Protein AF-A0A1R4HYR1-F1 (afdb_monomer_lite)

InterPro domains:
  IPR002577 Helix-turn-helix, HxlR type [PF01638] (3-36)
  IPR002577 Helix-turn-helix, HxlR type [PS51118] (1-39)
  IPR036388 Winged helix-like DNA-binding domain superfamily [G3DSA:1.10.10.10] (1-43)
  IPR036390 Winged helix DNA-binding domain superfamily [SSF46785] (3-37)

Secondary structure (DSSP, 8-state):
----PPPPPP----HHHHTTHHHHHHHHHHHHHHHHHHHHH--

Foldseek 3Di:
DDPCDPDDDDDDADPVRVVCVVVVVVVVVVVVVVVVVVVVVVD

Structure (mmCIF, N/CA/C/O backbone):
data_AF-A0A1R4HYR1-F1
#
_entry.id   AF-A0A1R4HYR1-F1
#
loop_
_atom_site.group_PDB
_atom_site.id
_atom_site.type_symbol
_atom_site.label_atom_id
_atom_site.label_alt_id
_atom_site.label_comp_id
_atom_site.label_asym_id
_atom_site.label_entity_id
_atom_site.label_seq_id
_atom_site.pdbx_PDB_ins_code
_atom_site.Cartn_x
_atom_site.Cartn_y
_atom_site.Cartn_z
_atom_site.occupancy
_atom_site.B_iso_or_equiv
_atom_site.auth_seq_id
_atom_site.auth_comp_id
_atom_site.auth_asym_id
_atom_site.auth_atom_id
_atom_site.pdbx_PDB_model_num
ATOM 1 N N . MET A 1 1 ? 32.593 20.237 -22.221 1.00 48.41 1 MET A N 1
ATOM 2 C CA . MET A 1 1 ? 31.792 19.839 -21.045 1.00 48.41 1 MET A CA 1
ATOM 3 C C . MET A 1 1 ? 30.637 19.004 -21.555 1.00 48.41 1 MET A C 1
ATOM 5 O O . MET A 1 1 ? 29.857 19.521 -22.344 1.00 48.41 1 MET A O 1
ATOM 9 N N . PHE A 1 2 ? 30.570 17.726 -21.189 1.00 54.50 2 PHE A N 1
ATOM 10 C CA . PHE A 1 2 ? 29.397 16.904 -21.469 1.00 54.50 2 PHE A CA 1
ATOM 11 C C . PHE A 1 2 ? 28.390 17.176 -20.356 1.00 54.50 2 PHE A C 1
ATOM 13 O O . PHE A 1 2 ? 28.677 16.916 -19.190 1.00 54.50 2 PHE A O 1
ATOM 20 N N . ALA A 1 3 ? 27.253 17.775 -20.698 1.00 63.59 3 ALA A N 1
ATOM 21 C CA . ALA A 1 3 ? 26.118 17.839 -19.792 1.00 63.59 3 ALA A CA 1
ATOM 22 C C . ALA A 1 3 ? 25.493 16.440 -19.749 1.00 63.59 3 ALA A C 1
ATOM 24 O O . ALA A 1 3 ? 24.543 16.149 -20.471 1.00 63.59 3 ALA A O 1
ATOM 25 N N . GLU A 1 4 ? 26.091 15.544 -18.967 1.00 62.72 4 GLU A N 1
ATOM 26 C CA . GLU A 1 4 ? 25.514 14.235 -18.686 1.00 62.72 4 GLU A CA 1
ATOM 27 C C . GLU A 1 4 ? 24.337 14.458 -17.731 1.00 62.72 4 GLU A C 1
ATOM 29 O O . GLU A 1 4 ? 24.486 14.547 -16.513 1.00 62.72 4 GLU A O 1
ATOM 34 N N . VAL A 1 5 ? 23.147 14.659 -18.298 1.00 68.56 5 VAL A N 1
ATOM 35 C CA . VAL A 1 5 ? 21.910 14.580 -17.522 1.00 68.56 5 VAL A CA 1
ATOM 36 C C . VAL A 1 5 ? 21.769 13.112 -17.121 1.00 68.56 5 VAL A C 1
ATOM 38 O O . VAL A 1 5 ? 21.745 12.267 -18.020 1.00 68.56 5 VAL A O 1
ATOM 41 N N . PRO A 1 6 ? 21.690 12.774 -15.819 1.00 75.75 6 PRO A N 1
ATOM 42 C CA . PRO A 1 6 ? 21.471 11.392 -15.429 1.00 75.75 6 PRO A CA 1
ATOM 43 C C . PRO A 1 6 ? 20.164 10.928 -16.085 1.00 75.75 6 PRO A C 1
ATOM 45 O O . PRO A 1 6 ? 19.160 11.650 -15.999 1.00 75.75 6 PRO A O 1
ATOM 48 N N . PRO A 1 7 ? 20.164 9.786 -16.795 1.00 79.00 7 PRO A N 1
ATOM 49 C CA . PRO A 1 7 ? 18.971 9.310 -17.476 1.00 79.00 7 PRO A CA 1
ATOM 50 C C . PRO A 1 7 ? 17.845 9.190 -16.449 1.00 79.00 7 PRO A C 1
ATOM 52 O O . PRO A 1 7 ? 18.015 8.581 -15.392 1.00 79.00 7 PRO A O 1
ATOM 55 N N . ARG A 1 8 ? 16.702 9.825 -16.731 1.00 82.50 8 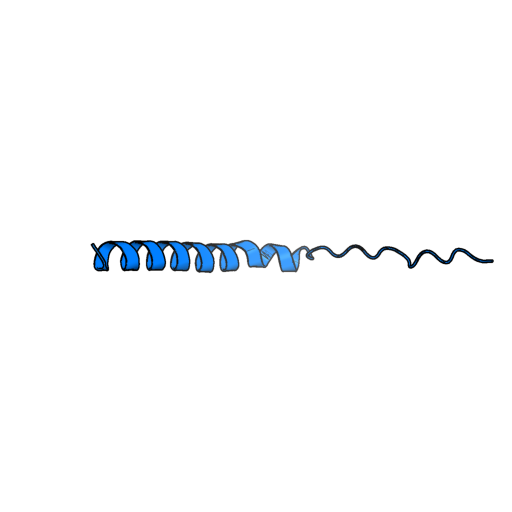ARG A N 1
ATOM 56 C CA . ARG A 1 8 ? 15.526 9.701 -15.869 1.00 82.50 8 ARG A CA 1
ATOM 57 C C . ARG A 1 8 ? 15.012 8.276 -15.988 1.00 82.50 8 ARG A C 1
ATOM 59 O O . ARG A 1 8 ? 14.737 7.814 -17.091 1.00 82.50 8 ARG A O 1
ATOM 66 N N . VAL A 1 9 ? 14.898 7.602 -14.853 1.00 88.56 9 VAL A N 1
ATOM 67 C CA . VAL A 1 9 ? 14.323 6.263 -14.779 1.00 88.56 9 VAL A CA 1
ATOM 68 C C . VAL A 1 9 ? 12.918 6.395 -14.219 1.00 88.56 9 VAL A C 1
ATOM 70 O O . VAL A 1 9 ? 12.728 6.951 -13.137 1.00 88.56 9 VAL A O 1
ATOM 73 N N . GLU A 1 10 ? 11.942 5.901 -14.967 1.00 89.50 10 GLU A N 1
ATOM 74 C CA . GLU A 1 10 ? 10.556 5.819 -14.527 1.00 89.50 10 GLU A CA 1
ATOM 75 C C . GLU A 1 10 ? 10.277 4.416 -13.996 1.00 89.50 10 GLU A C 1
ATOM 77 O O . GLU A 1 10 ? 10.650 3.415 -14.610 1.00 89.50 10 GLU A O 1
ATOM 82 N N . TYR A 1 11 ? 9.609 4.351 -12.848 1.00 91.94 11 TYR A N 1
ATOM 83 C CA . TYR A 1 11 ? 9.151 3.104 -12.254 1.00 91.94 11 TYR A CA 1
ATOM 84 C C . TYR A 1 11 ? 7.632 3.057 -12.301 1.00 91.94 11 TYR A C 1
ATOM 86 O O . TYR A 1 11 ? 6.954 4.045 -12.018 1.00 91.94 11 TYR A O 1
ATOM 94 N N . SER A 1 12 ? 7.101 1.887 -12.629 1.00 94.19 12 SER A N 1
ATOM 95 C CA . SER A 1 12 ? 5.673 1.598 -12.595 1.00 94.19 12 SER A CA 1
ATOM 96 C C . SER A 1 12 ? 5.442 0.218 -11.991 1.00 94.19 12 SER A C 1
ATOM 98 O O . SER A 1 12 ? 6.356 -0.607 -11.910 1.00 94.19 12 SER A O 1
ATOM 100 N N . LEU A 1 13 ? 4.217 -0.023 -11.526 1.00 97.31 13 LEU A N 1
ATOM 101 C CA . LEU A 1 13 ? 3.814 -1.362 -11.120 1.00 97.31 13 LEU A CA 1
ATOM 102 C C . LEU A 1 13 ? 3.719 -2.263 -12.350 1.00 97.31 13 LEU A C 1
ATOM 104 O O . LEU A 1 13 ? 3.273 -1.848 -13.418 1.00 97.31 13 LEU A O 1
ATOM 108 N N . THR A 1 14 ? 4.111 -3.521 -12.177 1.00 97.81 14 THR A N 1
ATOM 109 C CA . THR A 1 14 ? 3.839 -4.559 -13.170 1.00 97.81 14 THR A CA 1
ATOM 110 C C . THR A 1 14 ? 2.353 -4.912 -13.158 1.00 97.81 14 THR A C 1
ATOM 112 O O . THR A 1 14 ? 1.660 -4.659 -12.172 1.00 97.81 14 THR A O 1
ATOM 115 N N . GLU A 1 15 ? 1.860 -5.560 -14.214 1.00 97.94 15 GLU A N 1
ATOM 116 C CA . GLU A 1 15 ? 0.488 -6.0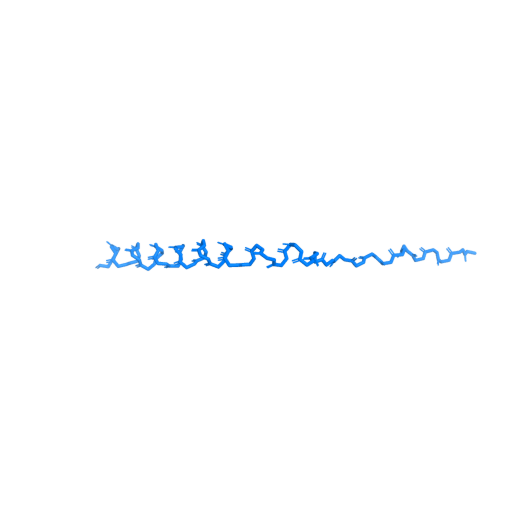94 -14.250 1.00 97.94 15 GLU A CA 1
ATOM 117 C C . GLU A 1 15 ? 0.198 -6.981 -13.033 1.00 97.94 15 GLU A C 1
ATOM 119 O O . GLU A 1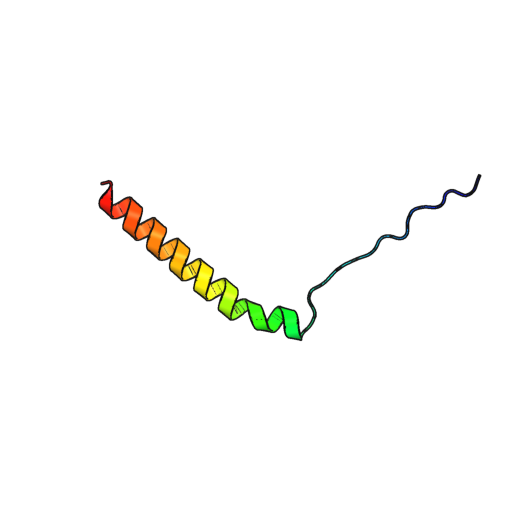 15 ? -0.818 -6.805 -12.365 1.00 97.94 15 GLU A O 1
ATOM 124 N N . LEU A 1 16 ? 1.146 -7.857 -12.673 1.00 98.12 16 LEU A N 1
ATOM 125 C CA . LEU A 1 16 ? 1.071 -8.657 -11.451 1.00 98.12 16 LEU A CA 1
ATOM 126 C C . LEU A 1 16 ? 1.025 -7.775 -10.194 1.00 98.12 16 LEU A C 1
ATOM 128 O O . LEU A 1 16 ? 0.223 -8.029 -9.302 1.00 98.12 16 LEU A O 1
ATOM 132 N N . GLY A 1 17 ? 1.840 -6.720 -10.120 1.00 97.94 17 GLY A N 1
ATOM 133 C CA . GLY A 1 17 ? 1.827 -5.770 -9.006 1.00 97.94 17 GLY A CA 1
ATOM 134 C C . GLY A 1 17 ? 0.473 -5.081 -8.818 1.00 97.94 17 GLY A C 1
ATOM 135 O O . GLY A 1 17 ? 0.013 -4.934 -7.686 1.00 97.94 17 GLY A O 1
ATOM 136 N N . PHE A 1 18 ? -0.217 -4.734 -9.907 1.00 98.12 18 PHE A N 1
ATOM 137 C CA . PHE A 1 18 ? -1.568 -4.170 -9.838 1.00 98.12 18 PHE A CA 1
ATOM 138 C C . PHE A 1 18 ? -2.596 -5.150 -9.263 1.00 98.12 18 PHE A C 1
ATOM 140 O O . PHE A 1 18 ? -3.528 -4.714 -8.582 1.00 98.12 18 PHE A O 1
ATOM 147 N N . THR A 1 19 ? -2.409 -6.464 -9.440 1.00 97.88 19 THR A N 1
ATOM 148 C CA . THR A 1 19 ? -3.312 -7.471 -8.850 1.00 97.88 19 THR A CA 1
ATOM 149 C C . THR A 1 19 ? -3.311 -7.480 -7.318 1.00 97.88 19 THR A C 1
ATOM 151 O O . THR A 1 19 ? -4.235 -8.028 -6.723 1.00 97.88 19 THR A O 1
ATOM 154 N N . LEU A 1 20 ? -2.338 -6.832 -6.662 1.00 98.25 20 LEU A N 1
ATOM 155 C CA . LEU A 1 20 ? -2.301 -6.691 -5.202 1.00 98.25 20 LEU A CA 1
ATOM 156 C C . LEU A 1 20 ? -3.246 -5.596 -4.672 1.00 98.25 20 LEU A C 1
ATOM 158 O O . LEU A 1 20 ? -3.551 -5.574 -3.479 1.00 98.25 20 LEU A O 1
ATOM 162 N N . SER A 1 21 ? -3.740 -4.698 -5.534 1.00 98.00 21 SER A N 1
ATOM 163 C CA . SER A 1 21 ? -4.596 -3.571 -5.132 1.00 98.00 21 SER A CA 1
ATOM 164 C C . SER A 1 21 ? -5.795 -3.968 -4.250 1.00 98.00 21 SER A C 1
ATOM 166 O O . SER A 1 21 ? -5.983 -3.310 -3.226 1.00 98.00 21 SER A O 1
ATOM 168 N N . PRO A 1 22 ? -6.554 -5.049 -4.530 1.00 98.38 22 PRO A N 1
ATOM 169 C CA . PRO A 1 22 ? -7.660 -5.474 -3.670 1.00 98.38 22 PRO A CA 1
ATOM 170 C C . PRO A 1 22 ? -7.239 -5.794 -2.229 1.00 98.38 22 PRO A C 1
ATOM 172 O O . PRO A 1 22 ? -7.968 -5.474 -1.295 1.00 98.38 22 PRO A O 1
ATOM 175 N N . VAL A 1 23 ? -6.052 -6.377 -2.027 1.00 98.44 23 VAL A N 1
ATOM 176 C CA . VAL A 1 23 ? -5.533 -6.701 -0.686 1.00 98.44 23 VAL A CA 1
ATOM 177 C C . VAL A 1 23 ? -5.174 -5.425 0.071 1.00 98.44 23 VAL A C 1
ATOM 179 O O . VAL A 1 23 ? -5.516 -5.281 1.244 1.00 98.44 23 VAL A O 1
ATOM 182 N N . LEU A 1 24 ? -4.518 -4.475 -0.605 1.00 98.44 24 LEU A N 1
ATOM 183 C CA . LEU A 1 24 ? -4.198 -3.168 -0.025 1.00 98.44 24 LEU A CA 1
ATOM 184 C C . LEU A 1 24 ? -5.472 -2.401 0.360 1.00 98.44 24 LEU A C 1
ATOM 186 O O . LEU A 1 24 ? -5.521 -1.801 1.433 1.00 98.44 24 LEU A O 1
ATOM 190 N N . ASN A 1 25 ? -6.510 -2.467 -0.477 1.00 98.56 25 ASN A N 1
ATOM 191 C CA . ASN A 1 25 ? -7.800 -1.839 -0.201 1.00 98.56 25 ASN A CA 1
ATOM 192 C C . ASN A 1 25 ? -8.484 -2.470 1.019 1.00 98.56 25 ASN A C 1
ATOM 194 O O . ASN A 1 25 ? -8.917 -1.740 1.903 1.00 98.56 25 ASN A O 1
ATOM 198 N N . ALA A 1 26 ? -8.491 -3.801 1.131 1.00 98.56 26 ALA A N 1
ATOM 199 C CA . ALA A 1 26 ? -9.062 -4.486 2.291 1.00 98.56 26 ALA A CA 1
ATOM 200 C C . ALA A 1 26 ? -8.355 -4.108 3.607 1.00 98.56 26 ALA A C 1
ATOM 202 O O . ALA A 1 26 ? -9.006 -3.887 4.629 1.00 98.56 26 ALA A O 1
ATOM 203 N N . MET A 1 27 ? -7.022 -3.982 3.591 1.00 98.62 27 MET A N 1
ATOM 204 C CA . MET A 1 27 ? -6.273 -3.518 4.767 1.00 98.62 27 MET A CA 1
ATOM 205 C C . MET A 1 27 ? -6.621 -2.075 5.138 1.00 98.62 27 MET A C 1
ATOM 207 O O . MET A 1 27 ? -6.740 -1.760 6.322 1.00 98.62 27 MET A O 1
ATOM 211 N N . LYS A 1 28 ? -6.804 -1.207 4.136 1.00 98.38 28 LYS A N 1
ATOM 212 C CA . LYS A 1 28 ? -7.246 0.172 4.350 1.00 98.38 28 LYS A CA 1
ATOM 213 C C . LYS A 1 28 ? -8.640 0.222 4.978 1.00 98.38 28 LYS A C 1
ATOM 215 O O . LYS A 1 28 ? -8.802 0.871 6.002 1.00 98.38 28 LYS A O 1
ATOM 220 N N . GLU A 1 29 ? -9.613 -0.484 4.409 1.00 98.56 29 GLU A N 1
ATOM 221 C CA . GLU A 1 29 ? -10.999 -0.512 4.903 1.00 98.56 29 GLU A CA 1
ATOM 222 C C . GLU A 1 29 ? -11.084 -0.989 6.356 1.00 98.56 29 GLU A C 1
ATOM 224 O O . GLU A 1 29 ? -11.808 -0.414 7.174 1.00 98.56 29 GLU A O 1
ATOM 229 N N . TRP A 1 30 ? -10.303 -2.016 6.699 1.00 98.19 30 TRP A N 1
ATOM 230 C CA . TRP A 1 30 ? -10.186 -2.470 8.079 1.00 98.19 30 TRP A CA 1
ATOM 231 C C . TRP A 1 30 ? -9.612 -1.378 8.992 1.00 98.19 30 TRP A C 1
ATOM 233 O O . TRP A 1 30 ? -10.166 -1.127 10.062 1.00 98.19 30 TRP A O 1
ATOM 243 N N . GLY A 1 31 ? -8.534 -0.710 8.569 1.00 98.12 31 GLY A N 1
ATOM 244 C CA . GLY A 1 31 ? -7.904 0.365 9.337 1.00 98.12 31 GLY A CA 1
ATOM 245 C C . GLY A 1 31 ? -8.843 1.549 9.569 1.00 98.12 31 GLY A C 1
ATOM 246 O O . GLY A 1 31 ? -8.956 2.030 10.695 1.00 98.12 31 GLY A O 1
ATOM 247 N N . ASP A 1 32 ? -9.573 1.960 8.534 1.00 98.19 32 ASP A N 1
ATOM 248 C CA . ASP A 1 32 ? -10.566 3.034 8.609 1.00 98.19 32 ASP A CA 1
ATOM 249 C C . ASP A 1 32 ? -11.702 2.663 9.585 1.00 98.19 32 ASP A C 1
ATOM 251 O O . ASP A 1 32 ? -12.089 3.467 10.437 1.00 98.19 32 ASP A O 1
ATOM 255 N N . SER A 1 33 ? -12.175 1.412 9.537 1.00 97.94 33 SER A N 1
ATOM 256 C CA . SER A 1 33 ? -13.195 0.897 10.465 1.00 97.94 33 SER A CA 1
ATOM 257 C C . SER A 1 33 ? -12.700 0.861 11.912 1.00 97.94 33 SER A C 1
ATOM 259 O O . SER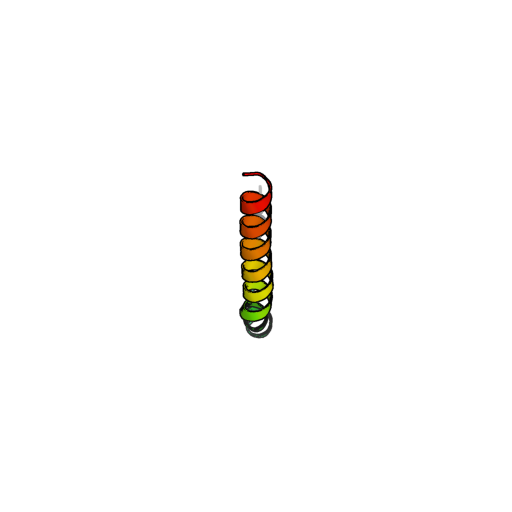 A 1 33 ? -13.436 1.207 12.837 1.00 97.94 33 SER A O 1
ATOM 261 N N . TYR A 1 34 ? -11.446 0.459 12.122 1.00 97.69 34 TYR A N 1
ATOM 262 C CA . TYR A 1 34 ? -10.831 0.429 13.446 1.00 97.69 34 TYR A CA 1
ATOM 263 C C . TYR A 1 34 ? -10.686 1.836 14.038 1.00 97.69 34 TYR A C 1
ATOM 265 O O . TYR A 1 34 ? -11.014 2.042 15.206 1.00 97.69 34 TYR A O 1
ATOM 273 N N . LEU A 1 35 ? -10.245 2.811 13.237 1.00 97.25 35 LEU A N 1
ATOM 274 C CA . LEU A 1 35 ? -10.133 4.205 13.671 1.00 97.25 35 LEU A CA 1
ATOM 275 C C . LEU A 1 35 ? -11.496 4.789 14.054 1.00 97.25 35 LEU A C 1
ATOM 277 O O . LEU A 1 35 ? -11.599 5.419 15.104 1.00 97.25 35 LEU A O 1
ATOM 281 N N . SER A 1 36 ? -12.536 4.529 13.255 1.00 96.00 36 SER A N 1
ATOM 282 C CA . SER A 1 36 ? -13.915 4.918 13.586 1.00 96.00 36 SER A CA 1
ATOM 283 C C . SER A 1 36 ? -14.358 4.314 14.918 1.00 96.00 36 SER A C 1
ATOM 285 O O . SER A 1 36 ? -14.819 5.031 15.799 1.00 96.00 36 SER A O 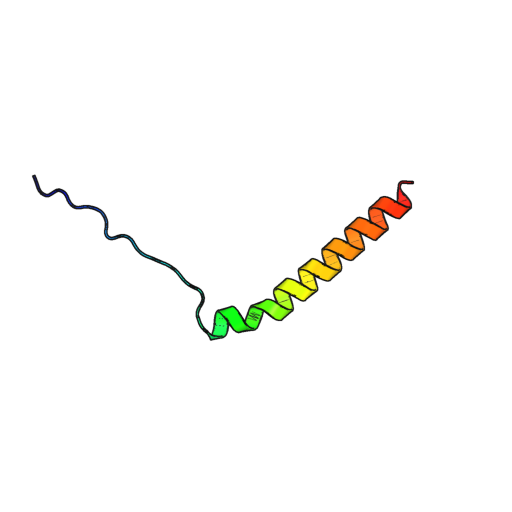1
ATOM 287 N N . TRP A 1 37 ? -14.160 3.006 15.099 1.00 95.62 37 TRP A N 1
ATOM 288 C CA . TRP A 1 37 ? -14.502 2.323 16.347 1.00 95.62 37 TRP A CA 1
ATOM 289 C C . TRP A 1 37 ? -13.744 2.884 17.557 1.00 95.62 37 TRP A C 1
ATOM 291 O O . TRP A 1 37 ? -14.291 2.937 18.657 1.00 95.62 37 TRP A O 1
ATOM 301 N N . GLN A 1 38 ? -12.485 3.291 17.377 1.00 91.62 38 GLN A N 1
ATOM 302 C CA . GLN A 1 38 ? -11.693 3.877 18.453 1.00 91.62 38 GLN A CA 1
ATOM 303 C C . GLN A 1 38 ? -12.212 5.269 18.841 1.00 91.62 38 GLN A C 1
ATOM 305 O O . GLN A 1 38 ? -12.315 5.554 20.031 1.00 91.62 38 GLN A O 1
ATOM 310 N N . GLN A 1 39 ? -12.589 6.102 17.867 1.00 84.25 39 GLN A N 1
ATOM 311 C CA . GLN A 1 39 ? -13.168 7.429 18.115 1.00 84.25 39 GLN A CA 1
ATOM 312 C C . GLN A 1 39 ? -14.495 7.342 18.879 1.00 84.25 39 GL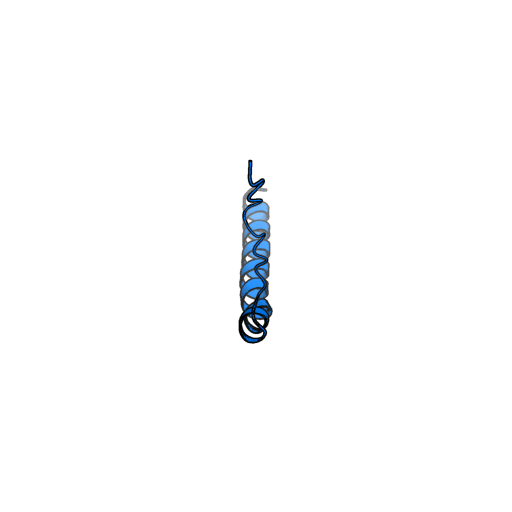N A C 1
ATOM 314 O O . GLN A 1 39 ? -14.690 8.078 19.843 1.00 84.25 39 GLN A O 1
ATOM 319 N N . ASP A 1 40 ? -15.356 6.383 18.527 1.00 83.19 40 ASP A N 1
ATOM 320 C CA . ASP A 1 40 ? -16.635 6.151 19.215 1.00 83.19 40 ASP A CA 1
ATOM 321 C C . ASP A 1 40 ? -16.464 5.710 20.680 1.00 83.19 40 ASP A C 1
ATOM 323 O O . ASP A 1 40 ? -17.378 5.862 21.486 1.00 83.19 40 ASP A O 1
ATOM 327 N N . LYS A 1 41 ? -15.305 5.145 21.045 1.00 76.56 41 LYS A N 1
ATOM 328 C CA . LYS A 1 41 ? -14.998 4.744 22.427 1.00 76.56 41 LYS A CA 1
ATOM 329 C C . LYS A 1 41 ? -14.463 5.866 23.308 1.00 76.56 41 LYS A C 1
ATOM 331 O O . LYS A 1 41 ? -14.465 5.710 24.529 1.00 76.56 41 LYS A O 1
ATOM 336 N N . GLU A 1 42 ? -13.952 6.933 22.709 1.00 65.88 42 GLU A N 1
ATOM 337 C CA . GLU A 1 42 ? -13.384 8.085 23.420 1.00 65.88 42 GLU A CA 1
ATOM 338 C C . GLU A 1 42 ? -14.414 9.217 23.623 1.00 65.88 42 GLU A C 1
ATOM 340 O O . GLU A 1 42 ? -14.092 10.228 24.252 1.00 65.88 42 GLU A O 1
ATOM 345 N N . GLN A 1 43 ? -15.644 9.033 23.123 1.00 51.69 43 GLN A N 1
ATOM 346 C CA . GLN A 1 43 ? -16.797 9.935 23.239 1.00 51.69 43 GLN A CA 1
ATOM 347 C C . GLN A 1 43 ? -17.723 9.532 24.397 1.00 51.69 43 GLN A C 1
ATOM 349 O O . GLN A 1 43 ? -18.215 10.457 25.083 1.00 51.69 43 GLN A O 1
#

Radius of gyration: 20.79 Å; chains: 1; bounding box: 49×28×45 Å

Organism: NCBI:txid2742612

Sequence (43 aa):
MFAEVPPRVEYSLTELGFTLSPVLNAMKEWGDSYLSWQQDKEQ

pLDDT: mean 88.39, std 14.53, range [48.41, 98.62]